Protein AF-A0A970SJL3-F1 (afdb_monomer_lite)

Structure (mmCIF, N/CA/C/O backbone):
data_AF-A0A970SJL3-F1
#
_entry.id   AF-A0A970SJL3-F1
#
loop_
_atom_site.group_PDB
_atom_site.id
_atom_site.type_symbol
_atom_site.label_atom_id
_atom_site.label_alt_id
_atom_site.label_comp_id
_atom_site.label_asym_id
_atom_site.label_entity_id
_atom_site.label_seq_id
_atom_site.pdbx_PDB_ins_code
_atom_site.Cartn_x
_atom_site.Cartn_y
_atom_site.Cartn_z
_atom_site.occupancy
_atom_site.B_iso_or_equiv
_atom_site.auth_seq_id
_atom_site.auth_comp_id
_atom_site.auth_asym_id
_atom_site.auth_atom_id
_atom_site.pdbx_PDB_model_num
ATOM 1 N N . MET A 1 1 ? 7.865 -14.301 13.643 1.00 53.81 1 MET A N 1
ATOM 2 C CA . MET A 1 1 ? 6.934 -13.364 12.978 1.00 53.81 1 MET A CA 1
ATOM 3 C C . MET A 1 1 ? 6.934 -13.709 11.505 1.00 53.81 1 MET A C 1
ATOM 5 O O . MET A 1 1 ? 7.998 -14.057 11.016 1.00 53.81 1 MET A O 1
ATOM 9 N N . GLN A 1 2 ? 5.784 -13.709 10.831 1.00 66.94 2 GLN A N 1
ATOM 10 C CA . GLN A 1 2 ? 5.783 -13.815 9.370 1.00 66.94 2 GLN A CA 1
ATOM 11 C C . GLN A 1 2 ? 5.954 -12.410 8.805 1.00 66.94 2 GLN A C 1
A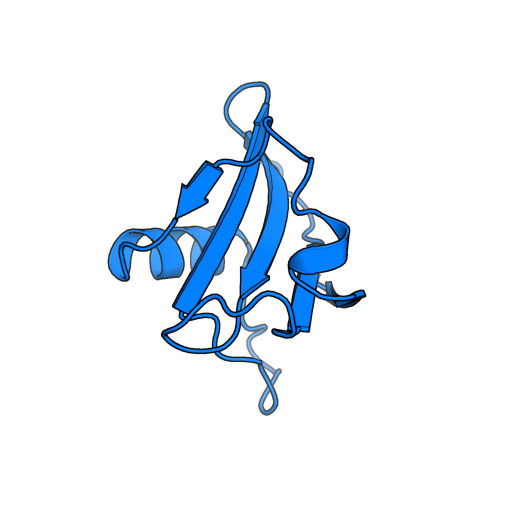TOM 13 O O . GLN A 1 2 ? 5.211 -11.508 9.189 1.00 66.94 2 GLN A O 1
ATOM 18 N N . SER A 1 3 ? 6.971 -12.242 7.969 1.00 81.00 3 SER A N 1
ATOM 19 C CA . SER A 1 3 ? 7.252 -10.996 7.268 1.00 81.00 3 SER A CA 1
ATOM 20 C C . SER A 1 3 ? 6.128 -10.671 6.281 1.00 81.00 3 SER A C 1
ATOM 22 O O . SER A 1 3 ? 5.503 -11.600 5.755 1.00 81.00 3 SER A O 1
ATOM 24 N N . PRO A 1 4 ? 5.848 -9.385 6.020 1.00 88.62 4 PRO A N 1
ATOM 25 C CA . PRO A 1 4 ? 4.921 -9.012 4.963 1.00 88.62 4 PRO A CA 1
ATOM 26 C C . PRO A 1 4 ? 5.432 -9.499 3.600 1.00 88.62 4 PRO A C 1
ATOM 28 O O . PRO A 1 4 ? 6.632 -9.529 3.340 1.00 88.62 4 PRO A O 1
ATOM 31 N N . ILE A 1 5 ? 4.505 -9.884 2.725 1.00 90.25 5 ILE A N 1
ATOM 32 C CA . ILE A 1 5 ? 4.769 -10.266 1.338 1.00 90.25 5 ILE A CA 1
ATOM 33 C C . ILE A 1 5 ? 4.373 -9.093 0.451 1.00 90.25 5 ILE A C 1
ATOM 35 O O . ILE A 1 5 ? 3.198 -8.717 0.395 1.00 90.25 5 ILE A O 1
ATOM 39 N N . VAL A 1 6 ? 5.343 -8.553 -0.277 1.00 92.94 6 VAL A N 1
ATOM 40 C CA . VAL A 1 6 ? 5.109 -7.519 -1.284 1.00 92.94 6 VAL A CA 1
ATOM 41 C C . VAL A 1 6 ? 4.945 -8.170 -2.652 1.00 92.94 6 VAL A C 1
ATOM 43 O O . VAL A 1 6 ? 5.714 -9.046 -3.041 1.00 92.94 6 VAL A O 1
ATOM 46 N N . THR A 1 7 ? 3.902 -7.796 -3.387 1.00 93.94 7 THR A N 1
ATOM 47 C CA . THR A 1 7 ? 3.589 -8.390 -4.694 1.00 93.94 7 THR A CA 1
ATOM 48 C C . THR A 1 7 ? 3.234 -7.305 -5.697 1.00 93.94 7 THR A C 1
ATOM 50 O O . THR A 1 7 ? 2.395 -6.454 -5.416 1.00 93.94 7 THR A O 1
ATOM 53 N N . TYR A 1 8 ? 3.841 -7.348 -6.882 1.00 94.06 8 TYR A N 1
ATOM 54 C CA . TYR A 1 8 ? 3.442 -6.498 -8.002 1.00 94.06 8 TYR A CA 1
ATOM 55 C C . TYR A 1 8 ? 2.006 -6.829 -8.427 1.00 94.06 8 TYR A C 1
ATOM 57 O O . TYR A 1 8 ? 1.690 -7.993 -8.680 1.00 94.06 8 TYR A O 1
ATOM 65 N N . VAL A 1 9 ? 1.141 -5.818 -8.513 1.00 95.19 9 VAL A N 1
ATOM 66 C CA . VAL A 1 9 ? -0.284 -5.997 -8.859 1.00 95.19 9 VAL A CA 1
ATOM 67 C C . VAL A 1 9 ? -0.726 -5.186 -10.076 1.00 95.19 9 VAL A C 1
ATOM 69 O O . VAL A 1 9 ? -1.909 -5.181 -10.401 1.00 95.19 9 VAL A O 1
ATOM 72 N N . GLY A 1 10 ? 0.211 -4.536 -10.766 1.00 94.38 10 GLY A N 1
ATOM 73 C CA . GLY A 1 10 ? -0.066 -3.702 -11.930 1.00 94.38 10 GLY A CA 1
ATOM 74 C C . GLY A 1 10 ? 0.448 -2.285 -11.730 1.00 94.38 10 GLY A C 1
ATOM 75 O O . GLY A 1 10 ? 1.520 -2.060 -11.167 1.00 94.38 10 GLY A O 1
ATOM 76 N N . THR A 1 11 ? -0.320 -1.321 -12.206 1.00 94.06 11 THR A N 1
ATOM 77 C CA . THR A 1 11 ? -0.002 0.103 -12.180 1.00 94.06 11 THR A CA 1
ATOM 78 C C . THR A 1 11 ? -1.160 0.920 -11.611 1.00 94.06 11 THR A C 1
ATOM 80 O O . THR A 1 11 ? -2.256 0.406 -11.389 1.00 94.06 11 THR A O 1
ATOM 83 N N . ILE A 1 12 ? -0.942 2.214 -11.366 1.00 91.31 12 ILE A N 1
ATOM 84 C CA . ILE A 1 12 ? -1.996 3.111 -10.860 1.00 91.31 12 ILE A CA 1
ATOM 85 C C . ILE A 1 12 ? -3.219 3.134 -11.794 1.00 91.31 12 ILE A C 1
ATOM 87 O O . ILE A 1 12 ? -4.347 3.224 -11.310 1.00 91.31 12 ILE A O 1
ATOM 91 N N . VAL A 1 13 ? -3.026 3.016 -13.116 1.00 93.44 13 VAL A N 1
ATOM 92 C CA . VAL A 1 13 ? -4.143 3.009 -14.078 1.00 93.44 13 VAL A CA 1
ATOM 93 C C . VAL A 1 13 ? -5.123 1.862 -13.825 1.00 93.44 13 VAL A C 1
ATOM 95 O O . VAL A 1 13 ? -6.321 2.036 -14.023 1.00 93.44 13 VAL A O 1
ATOM 98 N N . ASP A 1 14 ? -4.634 0.723 -13.329 1.00 93.31 14 ASP A N 1
ATOM 99 C CA . ASP A 1 14 ? -5.439 -0.480 -13.108 1.00 93.31 14 ASP A CA 1
ATOM 100 C C . ASP A 1 14 ? -6.410 -0.321 -11.928 1.00 93.31 14 ASP A C 1
ATOM 102 O O . ASP A 1 14 ? -7.392 -1.056 -11.820 1.00 93.31 14 ASP A O 1
ATOM 106 N N . ILE A 1 15 ? -6.167 0.661 -11.053 1.00 91.00 15 ILE A N 1
ATOM 107 C CA . ILE A 1 15 ? -6.993 0.947 -9.873 1.00 91.00 15 ILE A CA 1
ATOM 108 C C . ILE A 1 15 ? -7.594 2.357 -9.873 1.00 91.00 15 ILE A C 1
ATOM 110 O O . ILE A 1 15 ? -8.222 2.743 -8.892 1.00 91.00 15 ILE A O 1
ATOM 114 N N . GLN A 1 16 ? -7.436 3.133 -10.949 1.00 89.31 16 GLN A N 1
ATOM 115 C CA . GLN A 1 16 ? -7.832 4.550 -10.986 1.00 89.31 16 GLN A CA 1
ATOM 116 C C . GLN A 1 16 ? -9.332 4.792 -10.734 1.00 89.31 16 GLN A C 1
ATOM 118 O O . GLN A 1 16 ? -9.719 5.867 -10.279 1.00 89.31 16 GLN A O 1
ATOM 123 N N . ASP A 1 17 ? -10.177 3.798 -11.020 1.00 93.19 17 ASP A N 1
ATOM 124 C CA . ASP A 1 17 ? -11.629 3.881 -10.836 1.00 93.19 17 ASP A CA 1
ATOM 125 C C . ASP A 1 17 ? -12.080 3.501 -9.411 1.00 93.19 17 ASP A C 1
ATOM 127 O O . ASP A 1 17 ? -13.253 3.679 -9.060 1.00 93.19 17 ASP A O 1
ATOM 131 N N . ARG A 1 18 ? -11.165 3.004 -8.563 1.00 94.38 18 ARG A N 1
ATOM 132 C CA . ARG A 1 18 ? -11.429 2.727 -7.143 1.00 94.38 18 ARG A CA 1
ATOM 133 C C . ARG A 1 18 ? -11.571 4.047 -6.383 1.00 94.38 18 ARG A C 1
ATOM 135 O O . ARG A 1 18 ? -10.693 4.903 -6.426 1.00 94.38 18 ARG A O 1
ATOM 142 N N . ARG A 1 19 ? -12.681 4.205 -5.657 1.00 94.50 19 ARG A N 1
ATOM 143 C CA . ARG A 1 19 ? -12.998 5.414 -4.860 1.00 94.50 19 ARG A CA 1
ATOM 144 C C . ARG A 1 19 ? -12.994 5.180 -3.351 1.00 94.50 19 ARG A C 1
ATOM 146 O O . ARG A 1 19 ? -13.258 6.096 -2.583 1.00 94.50 19 ARG A O 1
ATOM 153 N N . ASP A 1 20 ? -12.745 3.946 -2.951 1.00 96.31 20 ASP A N 1
ATOM 154 C CA . ASP A 1 20 ? -12.699 3.453 -1.578 1.00 96.31 20 ASP A CA 1
ATOM 155 C C . ASP A 1 20 ? -11.281 3.479 -0.984 1.00 96.31 20 ASP A C 1
ATOM 157 O O . ASP A 1 20 ? -11.109 3.215 0.202 1.00 96.31 20 ASP A O 1
ATOM 161 N N . LEU A 1 21 ? -10.272 3.816 -1.794 1.00 95.25 21 LEU A N 1
ATOM 162 C CA . LEU A 1 21 ? -8.882 3.931 -1.366 1.00 95.25 21 LEU A CA 1
ATOM 163 C C . LEU A 1 21 ? -8.561 5.359 -0.914 1.00 95.25 21 LEU A C 1
ATOM 165 O O . LEU A 1 21 ? -8.863 6.332 -1.607 1.00 95.25 21 LEU A O 1
ATOM 169 N N . MET A 1 22 ? -7.889 5.474 0.226 1.00 95.00 22 MET A N 1
ATOM 170 C CA . MET A 1 22 ? -7.345 6.722 0.748 1.00 95.00 22 MET A CA 1
ATOM 171 C C . MET A 1 22 ? -5.868 6.842 0.371 1.00 95.00 22 MET A C 1
ATOM 173 O O . MET A 1 22 ? -5.102 5.897 0.547 1.00 95.00 22 MET A O 1
ATOM 177 N N . LEU A 1 23 ? -5.466 8.004 -0.146 1.00 93.75 23 LEU A N 1
ATOM 178 C CA . LEU A 1 23 ? -4.072 8.293 -0.473 1.00 93.75 23 LEU A CA 1
ATOM 179 C C . LEU A 1 23 ? -3.348 8.869 0.747 1.00 93.75 23 LEU A C 1
ATOM 181 O O . LEU A 1 23 ? -3.732 9.922 1.251 1.00 93.75 23 LEU A O 1
ATOM 185 N N . ILE A 1 24 ? -2.263 8.212 1.145 1.00 95.12 24 ILE A N 1
ATOM 186 C CA . ILE A 1 24 ? -1.333 8.659 2.180 1.00 95.12 24 ILE A CA 1
ATOM 187 C C . ILE A 1 24 ? -0.082 9.216 1.509 1.00 95.12 24 ILE A C 1
ATOM 189 O O . ILE A 1 24 ? 0.580 8.522 0.730 1.00 95.12 24 ILE A O 1
ATOM 193 N N . THR A 1 25 ? 0.245 10.474 1.804 1.00 94.12 25 THR A N 1
ATOM 194 C CA . THR A 1 25 ? 1.421 11.157 1.240 1.00 94.12 25 THR A CA 1
ATOM 195 C C . THR A 1 25 ? 2.340 11.780 2.275 1.00 94.12 25 THR A C 1
ATOM 197 O O . THR A 1 25 ? 3.426 12.222 1.907 1.00 94.12 25 THR A O 1
ATOM 200 N N . ASP A 1 26 ? 1.896 11.890 3.526 1.00 95.06 26 ASP A N 1
ATOM 201 C CA . ASP A 1 26 ? 2.743 12.382 4.604 1.00 95.06 26 ASP A CA 1
ATOM 202 C C . ASP A 1 26 ? 3.805 11.331 4.931 1.00 95.06 26 ASP A C 1
ATOM 204 O O . ASP A 1 26 ? 3.486 10.160 5.1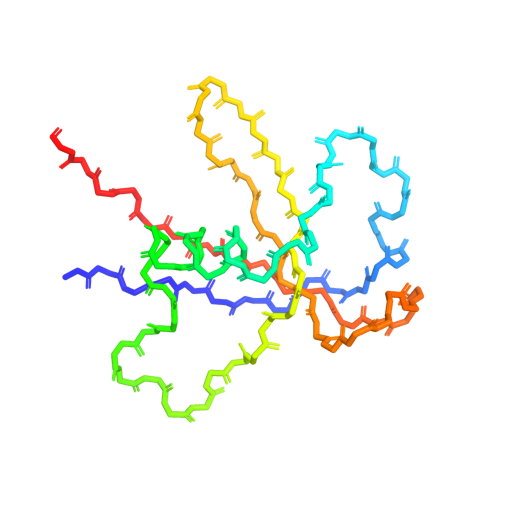29 1.00 95.06 26 ASP A O 1
ATOM 208 N N . SER A 1 27 ? 5.075 11.734 4.951 1.00 93.88 27 SER A N 1
ATOM 209 C CA . SER A 1 27 ? 6.183 10.789 5.101 1.00 93.88 27 SER A CA 1
ATOM 210 C C . SER A 1 27 ? 6.176 10.083 6.454 1.00 93.88 27 SER A C 1
ATOM 212 O O . SER A 1 27 ? 6.531 8.910 6.511 1.00 93.88 27 SER A O 1
ATOM 214 N N . LEU A 1 28 ? 5.755 10.770 7.524 1.00 95.88 28 LEU A N 1
ATOM 215 C CA . LEU A 1 28 ? 5.676 10.162 8.851 1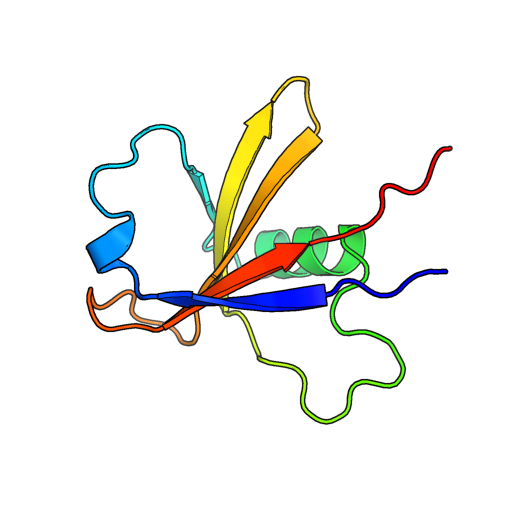.00 95.88 28 LEU A CA 1
ATOM 216 C C . LEU A 1 28 ? 4.526 9.160 8.893 1.00 95.88 28 LEU A C 1
ATOM 218 O O . LEU A 1 28 ? 4.695 8.060 9.404 1.00 95.88 28 LEU A O 1
ATOM 222 N N . GLU A 1 29 ? 3.370 9.505 8.324 1.00 96.19 29 GLU A N 1
ATOM 223 C CA . GLU A 1 29 ? 2.238 8.578 8.239 1.00 96.19 29 GLU A CA 1
ATOM 224 C C . GLU A 1 29 ? 2.578 7.329 7.410 1.00 96.19 29 GLU A C 1
ATOM 226 O O . GLU A 1 29 ? 2.258 6.216 7.826 1.00 96.19 29 GLU A O 1
ATOM 231 N N . VAL A 1 30 ? 3.282 7.488 6.282 1.00 95.69 30 VAL A N 1
ATOM 232 C CA . VAL A 1 30 ? 3.781 6.353 5.488 1.00 95.69 30 VAL A CA 1
ATOM 233 C C . VAL A 1 30 ? 4.707 5.472 6.326 1.00 95.69 30 VAL A C 1
ATOM 235 O O . VAL A 1 30 ? 4.484 4.265 6.385 1.00 95.69 30 VAL A O 1
ATOM 238 N N . GLU A 1 31 ? 5.704 6.054 6.996 1.00 95.06 31 GLU A N 1
ATOM 239 C CA . GLU A 1 31 ? 6.655 5.313 7.834 1.00 95.06 31 GLU A CA 1
ATOM 240 C C . GLU A 1 31 ? 5.945 4.550 8.961 1.00 95.06 31 GLU A C 1
ATOM 242 O O . GLU A 1 31 ? 6.174 3.354 9.131 1.00 95.06 31 GLU A O 1
ATOM 247 N N . TYR A 1 32 ? 5.015 5.197 9.671 1.00 95.12 32 TYR A N 1
ATOM 248 C CA . TYR A 1 32 ? 4.245 4.556 10.739 1.00 95.12 32 TYR A CA 1
ATOM 249 C C . TYR A 1 32 ? 3.387 3.396 10.239 1.00 95.12 32 TYR A C 1
ATOM 251 O O . TYR A 1 32 ? 3.290 2.368 10.912 1.00 95.12 32 TYR A O 1
ATOM 259 N N . ILE A 1 33 ? 2.748 3.544 9.076 1.00 95.31 33 ILE A N 1
ATOM 260 C CA . ILE A 1 33 ? 1.959 2.459 8.495 1.00 95.31 33 ILE A CA 1
ATOM 261 C C . ILE A 1 33 ? 2.888 1.314 8.089 1.00 95.31 33 ILE A C 1
ATOM 263 O O . ILE A 1 33 ? 2.597 0.169 8.413 1.00 95.31 33 ILE A O 1
ATOM 267 N N . LEU A 1 34 ? 4.019 1.581 7.435 1.00 94.31 34 LEU A N 1
ATOM 268 C CA . LEU A 1 34 ? 4.965 0.529 7.053 1.00 94.31 34 LEU A CA 1
ATOM 269 C C . LEU A 1 34 ? 5.529 -0.216 8.276 1.00 94.31 34 LEU A C 1
ATOM 271 O O . LEU A 1 34 ? 5.530 -1.449 8.272 1.00 94.31 34 LEU A O 1
ATOM 275 N N . ASP A 1 35 ? 5.887 0.494 9.350 1.00 93.25 35 ASP A N 1
ATOM 276 C CA . ASP A 1 35 ? 6.323 -0.111 10.618 1.00 93.25 35 ASP A CA 1
ATOM 277 C C . ASP A 1 35 ? 5.218 -0.976 11.247 1.00 93.25 35 ASP A C 1
ATOM 279 O O . ASP A 1 35 ? 5.460 -2.124 11.637 1.00 93.25 35 ASP A O 1
ATOM 283 N N . TYR A 1 36 ? 3.971 -0.489 11.248 1.00 92.62 36 TYR A N 1
ATOM 284 C CA . TYR A 1 36 ? 2.809 -1.261 11.700 1.00 92.62 36 TYR A CA 1
ATOM 285 C C . TYR A 1 36 ? 2.651 -2.583 10.928 1.00 92.62 36 TYR A C 1
ATOM 287 O O . TYR A 1 36 ? 2.344 -3.624 11.519 1.00 92.62 36 TYR A O 1
ATOM 295 N N . LEU A 1 37 ? 2.899 -2.558 9.616 1.00 92.06 37 LEU A N 1
ATOM 296 C CA . LEU A 1 37 ? 2.849 -3.731 8.736 1.00 92.06 37 LEU A CA 1
ATOM 297 C C . LEU A 1 37 ? 4.080 -4.644 8.887 1.00 92.06 37 LEU A C 1
ATOM 299 O O . LEU A 1 37 ? 4.066 -5.773 8.389 1.00 92.06 37 LEU A O 1
ATOM 303 N N . GLY A 1 38 ? 5.127 -4.183 9.578 1.00 91.50 38 GLY A N 1
ATOM 304 C CA . GLY A 1 38 ? 6.413 -4.866 9.702 1.00 91.50 38 GLY A CA 1
ATOM 305 C C . GLY A 1 38 ? 7.235 -4.841 8.413 1.00 91.50 38 GLY A C 1
ATOM 306 O O . GLY A 1 38 ? 7.916 -5.826 8.124 1.00 91.50 38 GLY A O 1
ATOM 307 N N . TYR A 1 39 ? 7.110 -3.771 7.622 1.00 91.62 39 TYR A N 1
ATOM 308 C CA . TYR A 1 39 ? 7.831 -3.552 6.371 1.00 91.62 39 TYR A CA 1
ATOM 309 C C . TYR A 1 39 ? 8.877 -2.423 6.514 1.00 91.62 39 TYR A C 1
ATOM 311 O O . TYR A 1 39 ? 8.542 -1.383 7.080 1.00 91.62 39 TYR A O 1
ATOM 319 N N . PRO A 1 40 ? 10.091 -2.562 5.944 1.00 90.38 40 PRO A N 1
ATOM 320 C CA . PRO A 1 40 ? 10.612 -3.758 5.281 1.00 90.38 40 PRO A CA 1
ATOM 321 C C . PRO A 1 40 ? 10.856 -4.899 6.272 1.00 90.38 40 PRO A C 1
ATOM 323 O O . PRO A 1 40 ? 10.928 -4.693 7.485 1.00 90.38 40 PRO A O 1
ATOM 326 N N . ALA A 1 41 ? 10.953 -6.127 5.762 1.00 84.88 41 ALA A N 1
ATOM 327 C CA . ALA A 1 41 ? 11.331 -7.243 6.616 1.00 84.88 41 ALA A CA 1
ATOM 328 C C . ALA A 1 41 ? 12.797 -7.068 7.072 1.00 84.88 41 ALA A C 1
ATOM 330 O O . ALA A 1 41 ? 13.609 -6.602 6.277 1.00 84.88 41 ALA A O 1
ATOM 331 N N . PRO A 1 42 ? 13.169 -7.466 8.305 1.00 78.75 42 PRO A N 1
ATOM 332 C CA . PRO A 1 42 ? 14.518 -7.236 8.837 1.00 78.75 42 PRO A CA 1
ATOM 333 C C . PRO A 1 42 ? 15.664 -7.801 7.985 1.00 78.75 42 PRO A C 1
ATOM 335 O O . PRO A 1 42 ? 16.775 -7.294 8.070 1.00 78.75 42 PRO A O 1
ATOM 338 N N . ASP A 1 43 ? 15.383 -8.838 7.191 1.00 79.75 43 ASP A N 1
ATOM 339 C CA . ASP A 1 43 ? 16.355 -9.552 6.356 1.00 79.75 43 ASP A CA 1
ATOM 340 C C . ASP A 1 43 ? 16.157 -9.276 4.845 1.00 79.75 43 ASP A C 1
ATOM 342 O O . ASP A 1 43 ? 16.616 -10.059 4.013 1.00 79.75 43 ASP A O 1
ATOM 346 N N . ASP A 1 44 ? 15.419 -8.220 4.476 1.00 81.50 44 ASP A N 1
ATOM 347 C CA . ASP A 1 44 ? 15.122 -7.858 3.080 1.00 81.50 44 ASP A CA 1
ATOM 348 C C . ASP A 1 44 ? 15.975 -6.668 2.606 1.00 81.50 44 ASP A C 1
ATOM 350 O O . ASP A 1 44 ? 15.555 -5.508 2.654 1.00 81.50 44 ASP A O 1
ATOM 354 N N . ASP A 1 45 ? 17.191 -6.976 2.144 1.00 74.25 45 ASP A N 1
ATOM 355 C CA . ASP A 1 45 ? 18.159 -5.994 1.625 1.00 74.25 45 ASP A CA 1
ATOM 356 C C . ASP A 1 45 ? 17.714 -5.339 0.298 1.00 74.25 45 ASP A C 1
ATOM 358 O O . ASP A 1 45 ? 18.207 -4.265 -0.048 1.00 74.25 45 ASP A O 1
ATOM 362 N N . ASP A 1 46 ? 16.761 -5.944 -0.422 1.00 81.31 46 ASP A N 1
ATOM 363 C CA . ASP A 1 46 ? 16.246 -5.470 -1.717 1.00 81.31 46 ASP A CA 1
ATOM 364 C C . ASP A 1 46 ? 14.841 -4.845 -1.593 1.00 81.31 46 ASP A C 1
ATOM 366 O O . ASP A 1 46 ? 14.071 -4.782 -2.559 1.00 81.31 46 ASP A O 1
ATOM 370 N N . SER A 1 47 ? 14.492 -4.373 -0.391 1.00 87.31 47 SER A N 1
ATOM 371 C CA . SER A 1 47 ? 13.178 -3.791 -0.137 1.00 87.31 47 SER A CA 1
ATOM 372 C C . SER A 1 47 ? 12.909 -2.538 -0.981 1.00 87.31 47 SER A C 1
ATOM 374 O O . SER A 1 47 ? 13.763 -1.682 -1.220 1.00 87.31 47 SER A O 1
ATOM 376 N N . ILE A 1 48 ? 11.668 -2.422 -1.443 1.00 89.25 48 ILE A N 1
ATOM 377 C CA . ILE A 1 48 ? 11.196 -1.299 -2.250 1.00 89.25 48 ILE A CA 1
ATOM 378 C C . ILE A 1 48 ? 10.892 -0.106 -1.339 1.00 89.25 48 ILE A C 1
ATOM 380 O O . ILE A 1 48 ? 10.102 -0.215 -0.397 1.00 89.25 48 ILE A O 1
ATOM 384 N N . GLU A 1 49 ? 11.449 1.059 -1.658 1.00 90.81 49 GLU A N 1
ATOM 385 C CA . GLU A 1 49 ? 11.134 2.300 -0.953 1.00 90.81 49 GLU A CA 1
ATOM 386 C C . GLU A 1 49 ? 9.786 2.872 -1.431 1.00 90.81 49 GLU A C 1
ATOM 388 O O . GLU A 1 49 ? 9.640 3.360 -2.559 1.00 90.81 49 GLU A O 1
ATOM 393 N N . PHE A 1 50 ? 8.779 2.829 -0.556 1.00 93.38 50 PHE A N 1
ATOM 394 C CA . PHE A 1 50 ? 7.471 3.420 -0.821 1.00 93.38 50 PHE A CA 1
ATOM 395 C C . PHE A 1 50 ? 7.392 4.829 -0.248 1.00 93.38 50 PHE A C 1
ATOM 397 O O . PHE A 1 50 ? 7.533 5.039 0.950 1.00 93.38 50 PHE A O 1
ATOM 404 N N . SER A 1 51 ? 7.101 5.801 -1.112 1.00 91.88 51 SER A N 1
ATOM 405 C CA . SER A 1 51 ? 6.944 7.206 -0.696 1.00 91.88 51 SER A CA 1
ATOM 406 C C . SER A 1 51 ? 5.489 7.603 -0.444 1.00 91.88 51 SER A C 1
ATOM 408 O O . SER A 1 51 ? 5.218 8.685 0.072 1.00 91.88 51 SER A O 1
ATOM 410 N N . ARG A 1 52 ? 4.544 6.758 -0.871 1.00 93.31 52 ARG A N 1
ATOM 411 C CA . ARG A 1 52 ? 3.098 6.935 -0.703 1.00 93.31 52 ARG A CA 1
ATOM 412 C C . ARG A 1 52 ? 2.424 5.589 -0.580 1.00 93.31 52 ARG A C 1
ATOM 414 O O . ARG A 1 52 ? 2.910 4.603 -1.139 1.00 93.31 52 ARG A O 1
ATOM 421 N N . LEU A 1 53 ? 1.260 5.600 0.056 1.00 95.31 53 LEU A N 1
ATOM 422 C CA . LEU A 1 53 ? 0.399 4.434 0.165 1.00 95.31 53 LEU A CA 1
ATOM 423 C C . LEU A 1 53 ? -1.003 4.756 -0.347 1.00 95.31 53 LEU A C 1
ATOM 425 O O . LEU A 1 53 ? -1.501 5.865 -0.167 1.00 95.31 53 LEU A O 1
ATOM 429 N N . LEU A 1 54 ? -1.653 3.774 -0.955 1.00 95.44 54 LEU A N 1
ATOM 430 C CA . LEU A 1 54 ? -3.105 3.745 -1.090 1.00 95.44 54 LEU A CA 1
ATOM 431 C C . LEU A 1 54 ? -3.632 2.692 -0.126 1.00 95.44 54 LEU A C 1
ATOM 433 O O . LEU A 1 54 ? -3.181 1.547 -0.164 1.00 95.44 54 LEU A O 1
ATOM 437 N N . VAL A 1 55 ? -4.558 3.078 0.744 1.00 96.31 55 VAL A N 1
ATOM 438 C CA . VAL A 1 55 ? -5.058 2.204 1.807 1.00 96.31 55 VAL A CA 1
ATOM 439 C C . VAL A 1 55 ? -6.574 2.090 1.767 1.00 96.31 55 VAL A C 1
ATOM 441 O O . VAL A 1 55 ? -7.278 3.083 1.594 1.00 96.31 55 VAL A O 1
ATOM 444 N N . LEU A 1 56 ? -7.079 0.876 1.956 1.00 96.69 56 LEU A N 1
ATOM 445 C CA . LEU A 1 56 ? -8.474 0.627 2.298 1.00 96.69 56 LEU A CA 1
ATOM 446 C C . LEU A 1 56 ? -8.552 0.398 3.804 1.00 96.69 56 LEU A C 1
ATOM 448 O O . LEU A 1 56 ? -7.936 -0.541 4.308 1.00 96.69 56 LEU A O 1
ATOM 452 N N . VAL A 1 57 ? -9.328 1.220 4.506 1.00 94.50 57 VAL A N 1
ATOM 453 C CA . VAL A 1 57 ? -9.573 1.063 5.945 1.00 94.50 57 VAL A CA 1
ATOM 454 C C . VAL A 1 57 ? -10.993 0.564 6.161 1.00 94.50 57 VAL A C 1
ATOM 456 O O . VAL A 1 57 ? -11.951 1.137 5.641 1.00 94.50 57 VAL A O 1
ATOM 459 N N . TRP A 1 58 ? -11.135 -0.488 6.958 1.00 94.19 58 TRP A N 1
ATOM 460 C CA . TRP A 1 58 ? -12.429 -1.010 7.380 1.00 94.19 58 TRP A CA 1
ATOM 461 C C . TRP A 1 58 ? -12.354 -1.435 8.838 1.00 94.19 58 TRP A C 1
ATOM 463 O O . TRP A 1 58 ? -11.390 -2.073 9.248 1.00 94.19 58 TRP A O 1
ATOM 473 N N . ASP A 1 59 ? -13.376 -1.081 9.617 1.00 93.31 59 ASP A N 1
ATOM 474 C CA . ASP A 1 59 ? -13.465 -1.430 11.043 1.00 93.31 59 ASP A CA 1
ATOM 475 C C . ASP A 1 59 ? -12.204 -1.050 11.854 1.00 93.31 59 ASP A C 1
ATOM 477 O O . ASP A 1 59 ? -11.752 -1.771 12.740 1.00 93.31 59 ASP A O 1
ATOM 481 N N . GLY A 1 60 ? -11.603 0.097 11.511 1.00 89.38 60 GLY A N 1
ATOM 482 C CA . GLY A 1 60 ? -10.418 0.631 12.188 1.00 89.38 60 GLY A CA 1
ATOM 483 C C . GLY A 1 60 ? -9.095 -0.071 11.861 1.00 89.38 60 GLY A C 1
ATOM 484 O O . GLY A 1 60 ? -8.111 0.185 12.550 1.00 89.38 60 GLY A O 1
ATOM 485 N N . ASP A 1 61 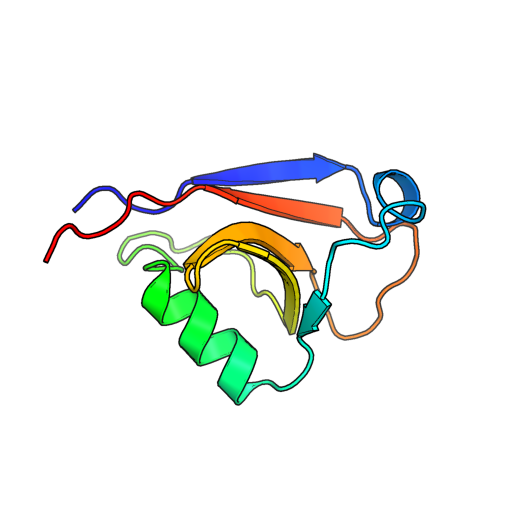? -9.051 -0.929 10.840 1.00 91.81 61 ASP A N 1
ATOM 486 C CA . ASP A 1 61 ? -7.842 -1.643 10.411 1.00 91.81 61 ASP A CA 1
ATOM 487 C C . ASP A 1 61 ? -7.621 -1.516 8.895 1.00 91.81 61 ASP A C 1
ATOM 489 O O . ASP A 1 61 ? -8.553 -1.219 8.136 1.00 91.81 61 ASP A O 1
ATOM 493 N N . PHE A 1 62 ? -6.389 -1.746 8.442 1.00 93.81 62 PHE A N 1
ATOM 494 C CA . PHE A 1 62 ? -6.060 -1.743 7.020 1.00 93.81 62 PHE A CA 1
ATOM 495 C C . PHE A 1 62 ? -6.454 -3.086 6.388 1.00 93.81 62 PHE A C 1
ATOM 497 O O . PHE A 1 62 ? -5.989 -4.155 6.769 1.00 93.81 62 PHE A O 1
ATOM 504 N N . VAL A 1 63 ? -7.339 -3.050 5.397 1.00 94.38 63 VAL A N 1
ATOM 505 C CA . VAL A 1 63 ? -7.763 -4.246 4.648 1.00 94.38 63 VAL A CA 1
ATOM 506 C C . VAL A 1 63 ? -6.895 -4.449 3.415 1.00 94.38 63 VAL A C 1
ATOM 508 O O . VAL A 1 63 ? -6.548 -5.574 3.055 1.00 94.38 63 VAL A O 1
ATOM 511 N N . GLU A 1 64 ? -6.542 -3.348 2.758 1.00 95.75 64 GLU A N 1
ATOM 512 C CA . GLU A 1 64 ? -5.654 -3.337 1.604 1.00 95.75 64 GLU A CA 1
ATOM 513 C C . GLU A 1 64 ? -4.643 -2.213 1.776 1.00 95.75 64 GLU A C 1
ATOM 515 O O . GLU A 1 64 ? -5.013 -1.094 2.129 1.00 95.75 64 GLU A O 1
ATOM 520 N N . VAL A 1 65 ? -3.375 -2.512 1.506 1.00 96.88 65 VAL A N 1
ATOM 521 C CA . VAL A 1 65 ? -2.303 -1.521 1.466 1.00 96.88 65 VAL A CA 1
ATOM 522 C C . VAL A 1 65 ? -1.544 -1.702 0.165 1.00 96.88 65 VAL A C 1
ATOM 524 O O . VAL A 1 65 ? -1.077 -2.802 -0.150 1.00 96.88 65 VAL A O 1
ATOM 527 N N . TYR A 1 66 ? -1.417 -0.610 -0.579 1.00 95.88 66 TYR A N 1
ATOM 528 C CA . TYR A 1 66 ? -0.663 -0.556 -1.816 1.00 95.88 66 TYR A CA 1
ATOM 529 C C . TYR A 1 66 ? 0.470 0.462 -1.713 1.00 95.88 66 TYR A C 1
ATOM 531 O O . TYR A 1 66 ? 0.223 1.638 -1.456 1.00 95.88 66 TYR A O 1
ATOM 539 N N . GLY A 1 67 ? 1.699 0.011 -1.944 1.00 95.50 67 GLY A N 1
ATOM 540 C CA . GLY A 1 67 ? 2.901 0.827 -2.025 1.00 95.50 67 GLY A CA 1
ATOM 541 C C . GLY A 1 67 ? 3.101 1.444 -3.407 1.00 95.50 67 GLY A C 1
ATOM 542 O O . GLY A 1 67 ? 2.904 0.786 -4.435 1.00 95.50 67 GLY A O 1
ATOM 543 N N . LEU A 1 68 ? 3.505 2.716 -3.417 1.00 92.94 68 LEU A N 1
ATOM 544 C CA . LEU A 1 68 ? 3.798 3.502 -4.614 1.00 92.94 68 LEU A CA 1
ATOM 545 C C . LEU A 1 68 ? 5.253 3.988 -4.601 1.00 92.94 68 LEU A C 1
ATOM 547 O O . LEU A 1 68 ? 5.693 4.695 -3.686 1.00 92.94 68 LEU A O 1
ATOM 551 N N . GLU A 1 69 ? 5.981 3.654 -5.663 1.00 86.94 69 GLU A N 1
ATOM 552 C CA . GLU A 1 69 ? 7.371 4.070 -5.851 1.00 86.94 69 GLU A CA 1
ATOM 553 C C . GLU A 1 69 ? 7.487 5.539 -6.294 1.00 86.94 69 GLU A C 1
ATOM 555 O O . GLU A 1 69 ? 6.944 5.959 -7.326 1.00 86.94 69 GLU A O 1
ATOM 560 N N . GLY A 1 70 ? 8.306 6.301 -5.566 1.00 80.44 70 GLY A N 1
ATOM 561 C CA . GLY A 1 70 ? 8.734 7.648 -5.944 1.00 80.44 70 GLY A CA 1
ATOM 562 C C . GLY A 1 70 ? 7.680 8.755 -5.821 1.00 80.44 70 GLY A C 1
ATOM 563 O O . GLY A 1 70 ? 6.482 8.542 -5.661 1.00 80.44 70 GLY A O 1
ATOM 564 N N . SER A 1 71 ? 8.135 10.003 -5.924 1.00 71.88 71 SER A N 1
ATOM 565 C CA . SER A 1 71 ? 7.383 11.200 -5.529 1.00 71.88 71 SER A CA 1
ATOM 566 C C . SER A 1 71 ? 6.333 11.707 -6.539 1.00 71.88 71 SER A C 1
ATOM 568 O O . SER A 1 71 ? 5.737 12.753 -6.291 1.00 71.88 71 SER A O 1
ATOM 570 N N . ILE A 1 72 ? 6.042 11.003 -7.636 1.00 76.38 72 ILE A N 1
ATOM 571 C CA . ILE A 1 72 ? 5.028 11.449 -8.609 1.00 76.38 72 ILE A CA 1
ATOM 572 C C . ILE A 1 72 ? 4.142 10.269 -9.039 1.00 76.38 72 ILE A C 1
ATOM 574 O O . ILE A 1 72 ? 4.662 9.329 -9.648 1.00 76.38 72 ILE A O 1
ATOM 578 N N . PRO A 1 73 ? 2.818 10.312 -8.778 1.00 72.00 73 PRO A N 1
ATOM 579 C CA . PRO A 1 73 ? 1.898 9.219 -9.083 1.00 72.00 73 PRO A CA 1
ATOM 580 C C . PRO A 1 73 ? 1.444 9.258 -10.552 1.00 72.00 73 PRO A C 1
ATOM 582 O O . PRO A 1 73 ? 0.282 9.520 -10.854 1.00 72.00 73 PRO A O 1
ATOM 585 N N . TYR A 1 74 ? 2.360 9.025 -11.496 1.00 83.19 74 TYR A N 1
ATOM 586 C CA . TYR A 1 74 ? 1.961 8.820 -12.894 1.00 83.19 74 TYR A CA 1
ATOM 587 C C . TYR A 1 74 ? 1.148 7.532 -13.033 1.00 83.19 74 TYR A C 1
ATOM 589 O O . TYR A 1 74 ? 1.458 6.539 -12.384 1.00 83.19 74 TYR A O 1
ATOM 597 N N . LEU A 1 75 ? 0.166 7.515 -13.939 1.00 85.50 75 LEU A N 1
ATOM 598 C CA . LEU A 1 75 ? -0.702 6.349 -14.160 1.00 85.50 75 LEU A CA 1
ATOM 599 C C . LEU A 1 75 ? 0.076 5.058 -14.472 1.00 85.50 75 LEU A C 1
ATOM 601 O O . LEU A 1 75 ? -0.366 3.975 -14.110 1.00 85.50 75 LEU A O 1
ATOM 605 N N . SER A 1 76 ? 1.255 5.177 -15.088 1.00 87.50 76 SER A N 1
ATOM 606 C CA . SER A 1 76 ? 2.138 4.056 -15.423 1.00 87.50 76 SER A CA 1
ATOM 607 C C . SER A 1 76 ? 3.051 3.597 -14.278 1.00 87.50 76 SER A C 1
ATOM 609 O O . SER A 1 76 ? 3.930 2.769 -14.508 1.00 87.50 76 SER A O 1
ATOM 611 N N . LYS A 1 77 ? 2.944 4.176 -13.075 1.00 89.50 77 LYS A N 1
ATOM 612 C CA . LYS A 1 77 ? 3.763 3.769 -11.928 1.00 89.50 77 LYS A CA 1
ATOM 613 C C . LYS A 1 77 ? 3.307 2.421 -11.405 1.00 89.50 77 LYS A C 1
ATOM 615 O O . LYS A 1 77 ? 2.107 2.187 -11.293 1.00 89.50 77 LYS A O 1
ATOM 620 N N . ASN A 1 78 ? 4.283 1.581 -11.067 1.00 92.50 78 ASN A N 1
ATOM 621 C CA . ASN A 1 78 ? 4.045 0.278 -10.469 1.00 92.50 78 ASN A CA 1
ATOM 622 C C . ASN A 1 78 ? 3.273 0.424 -9.161 1.00 92.50 78 ASN A C 1
ATOM 624 O O . ASN A 1 78 ? 3.517 1.337 -8.367 1.00 92.50 78 ASN A O 1
ATOM 628 N N . LEU A 1 79 ? 2.366 -0.518 -8.958 1.00 93.94 79 LEU A N 1
ATOM 629 C CA . LEU A 1 79 ? 1.580 -0.668 -7.756 1.00 93.94 79 LEU A CA 1
ATOM 630 C C . LEU A 1 79 ? 1.944 -2.000 -7.105 1.00 93.94 79 LEU A C 1
ATOM 632 O O . LEU A 1 79 ? 1.917 -3.055 -7.748 1.00 93.94 79 LEU A O 1
ATOM 636 N N . TRP A 1 80 ? 2.257 -1.945 -5.816 1.00 95.50 80 TRP A N 1
ATOM 637 C CA . TRP A 1 80 ? 2.692 -3.104 -5.047 1.00 95.50 80 TRP A CA 1
ATOM 638 C C . TRP A 1 80 ? 1.725 -3.354 -3.908 1.00 95.50 80 TRP A C 1
ATOM 640 O O . TRP A 1 80 ? 1.521 -2.479 -3.079 1.00 95.50 80 TRP A O 1
ATOM 650 N N . ARG A 1 81 ? 1.127 -4.539 -3.827 1.00 95.75 81 ARG A N 1
ATOM 651 C CA . ARG A 1 81 ? 0.285 -4.911 -2.689 1.00 95.75 81 ARG A CA 1
ATOM 652 C C . ARG A 1 81 ? 1.160 -5.429 -1.555 1.00 95.75 81 ARG A C 1
ATOM 654 O O . ARG A 1 81 ? 1.954 -6.343 -1.773 1.00 95.75 81 ARG A O 1
ATOM 661 N N . ILE A 1 82 ? 0.970 -4.883 -0.357 1.00 94.88 82 ILE A N 1
ATOM 662 C CA . ILE A 1 82 ? 1.638 -5.333 0.866 1.00 94.88 82 ILE A CA 1
ATOM 663 C C . ILE A 1 82 ? 0.659 -6.232 1.624 1.00 94.88 82 ILE A C 1
ATOM 665 O O . ILE A 1 82 ? -0.324 -5.765 2.199 1.00 94.88 82 ILE A O 1
ATOM 669 N N . ASN A 1 83 ? 0.902 -7.539 1.595 1.00 91.81 83 ASN A N 1
ATOM 670 C CA . ASN A 1 83 ? 0.119 -8.516 2.343 1.00 91.81 83 ASN A CA 1
ATOM 671 C C . ASN A 1 83 ? 0.832 -8.817 3.657 1.00 91.81 83 ASN A C 1
ATOM 673 O O . ASN A 1 83 ? 1.958 -9.304 3.652 1.00 91.81 83 ASN A O 1
ATOM 677 N N . TYR A 1 84 ? 0.179 -8.564 4.781 1.00 85.56 84 TYR A N 1
ATOM 678 C CA . TYR A 1 84 ? 0.776 -8.715 6.102 1.00 85.56 84 TYR A CA 1
ATOM 679 C C . TYR A 1 84 ? -0.097 -9.601 6.986 1.00 85.56 84 TYR A C 1
ATOM 681 O O . TYR A 1 84 ? -1.301 -9.751 6.767 1.00 85.56 84 TYR A O 1
ATOM 689 N N . ILE A 1 85 ? 0.518 -10.210 7.997 1.00 77.88 85 ILE A N 1
ATOM 690 C CA . ILE A 1 85 ? -0.208 -11.004 8.986 1.00 77.88 85 ILE A CA 1
ATOM 691 C C . ILE A 1 85 ? -0.395 -10.167 10.234 1.00 77.88 85 ILE A C 1
ATOM 693 O O . ILE A 1 85 ? 0.567 -9.770 10.891 1.00 77.88 85 ILE A O 1
ATOM 697 N N . LYS A 1 86 ? -1.663 -9.939 10.577 1.00 67.88 86 LYS A N 1
ATOM 698 C CA . LYS A 1 86 ? -2.059 -9.203 11.773 1.00 67.88 86 LYS A CA 1
ATOM 699 C C . LYS A 1 86 ? -1.427 -9.830 13.016 1.00 67.88 86 LYS A C 1
ATOM 701 O O . LYS A 1 86 ? -1.642 -11.011 13.309 1.00 67.88 86 LYS A O 1
ATOM 706 N N . ARG A 1 87 ? -0.697 -9.025 13.792 1.00 59.75 87 ARG A N 1
ATOM 707 C CA . ARG A 1 87 ? -0.338 -9.392 15.165 1.00 59.75 87 ARG A CA 1
ATOM 708 C C . ARG A 1 87 ? -1.640 -9.433 15.969 1.00 59.75 87 ARG A C 1
ATOM 710 O O . ARG A 1 87 ? -2.260 -8.400 16.200 1.00 59.75 87 ARG A O 1
ATOM 7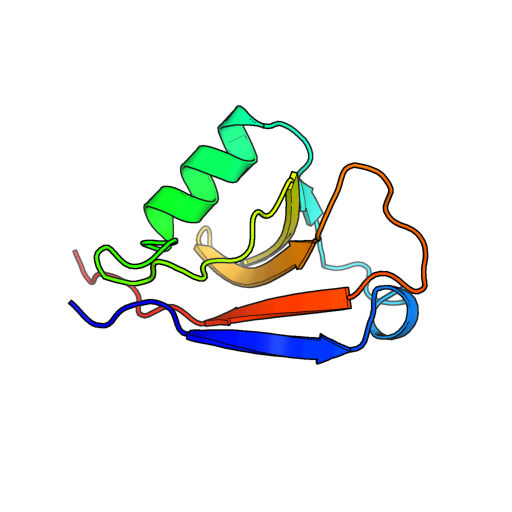17 N N . ARG A 1 88 ? -2.103 -10.630 16.346 1.00 53.38 88 ARG A N 1
ATOM 718 C CA . ARG A 1 88 ? -3.115 -10.758 17.405 1.00 53.38 88 ARG A CA 1
ATOM 719 C C . ARG A 1 88 ? -2.459 -10.270 18.697 1.00 53.38 88 ARG A C 1
ATOM 721 O O . ARG A 1 88 ? -1.533 -10.929 19.165 1.00 53.38 88 ARG A O 1
ATOM 728 N N . ASN A 1 89 ? -2.903 -9.121 19.203 1.00 48.03 89 ASN A N 1
ATOM 729 C CA . ASN A 1 89 ? -2.757 -8.795 20.622 1.00 48.03 89 ASN A CA 1
ATOM 730 C C . ASN A 1 89 ? -3.667 -9.705 21.447 1.00 48.03 89 ASN A C 1
ATOM 732 O O . ASN A 1 89 ? -4.777 -10.017 20.952 1.00 48.03 89 ASN A O 1
#

pLDDT: mean 88.67, std 10.19, range [48.03, 96.88]

Sequence (89 aa):
MQSPIVTYVGTIVDIQDRRDLMLITDSLEVEYILDYLGYPAPDDDDSIEFSRLLVLVWDGDFVEVYGLEGSIPYLSKNLWRINYIKRRN

Foldseek 3Di:
DDAWDKAWDFFQLVCVPPPQWDKAQDQVVVVVVCVQQCPPPPPCPPGADFRMWIFHDDPRDTPWIWGWHDDDRDRRTIIMTTGGDDDDD

Secondary structure (DSSP, 8-state):
-PPPEEEEEEEGGGGTT--SPEEE--HHHHHHHHHHHT-S-TT-TT---EEEEEEEEETTEEEEEEEEESS---TTSEEEEEE------

Radius of gyration: 12.61 Å; chains: 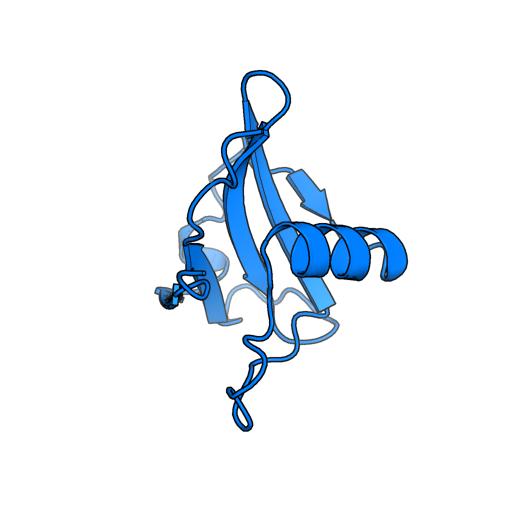1; bounding box: 32×26×36 Å